Protein AF-A0A1E5RN41-F1 (afdb_monomer_lite)

Secondary structure (DSSP, 8-state):
--HHHHHHHHHHHHHHHHHHHHH--TT--------------------------------------S------PPBPTTT-PBPS------S-GGGG---HHHHHHHHHHHHHHHHHHHHHHHHHHHHHHHTTGGG-

Structure (mmCIF, N/CA/C/O backbone):
data_AF-A0A1E5RN41-F1
#
_entry.id   AF-A0A1E5RN41-F1
#
loop_
_atom_site.group_PDB
_atom_site.id
_atom_site.type_symbol
_atom_site.label_atom_id
_atom_site.label_alt_id
_atom_site.label_comp_id
_atom_site.label_asym_id
_atom_site.label_entity_id
_atom_site.label_seq_id
_atom_site.pdbx_PDB_ins_code
_atom_site.Cartn_x
_atom_site.Cartn_y
_atom_site.Cartn_z
_atom_site.occupancy
_atom_site.B_iso_or_equiv
_atom_site.auth_seq_id
_atom_site.auth_comp_id
_atom_site.auth_asym_id
_atom_site.auth_atom_id
_atom_site.pdbx_PDB_model_num
ATOM 1 N N . MET A 1 1 ? 32.610 -10.770 -39.492 1.00 61.50 1 MET A N 1
ATOM 2 C CA . MET A 1 1 ? 33.105 -11.049 -38.124 1.00 61.50 1 MET A CA 1
ATOM 3 C C . MET A 1 1 ? 32.024 -10.953 -37.031 1.00 61.50 1 MET A C 1
ATOM 5 O O . MET A 1 1 ? 32.358 -11.092 -35.867 1.00 61.50 1 MET A O 1
ATOM 9 N N . ASN A 1 2 ? 30.728 -10.837 -37.368 1.00 81.12 2 ASN A N 1
ATOM 10 C CA . ASN A 1 2 ? 29.664 -10.607 -36.367 1.00 81.12 2 ASN A CA 1
ATOM 11 C C . ASN A 1 2 ? 28.793 -11.845 -36.078 1.00 81.12 2 ASN A C 1
ATOM 13 O O . ASN A 1 2 ? 28.011 -11.845 -35.134 1.00 81.12 2 ASN A O 1
ATOM 17 N N . PHE A 1 3 ? 28.938 -12.915 -36.869 1.00 91.12 3 PHE A N 1
ATOM 18 C CA . PHE A 1 3 ? 28.152 -14.144 -36.709 1.00 91.12 3 PHE A CA 1
ATOM 19 C C . PHE A 1 3 ? 28.503 -14.899 -35.420 1.00 91.12 3 PHE A C 1
ATOM 21 O O . PHE A 1 3 ? 27.621 -15.392 -34.727 1.00 91.12 3 PHE A O 1
ATOM 28 N N . ILE A 1 4 ? 29.788 -14.918 -35.053 1.00 93.88 4 ILE A N 1
ATOM 29 C CA . ILE A 1 4 ? 30.263 -15.535 -33.806 1.00 93.88 4 ILE A CA 1
ATOM 30 C C . ILE A 1 4 ? 29.685 -14.794 -32.592 1.00 93.88 4 ILE A C 1
ATOM 32 O O . ILE A 1 4 ? 29.217 -15.428 -31.654 1.00 93.88 4 ILE A O 1
ATOM 36 N N . ILE A 1 5 ? 29.644 -13.459 -32.638 1.00 94.44 5 ILE A N 1
ATOM 37 C CA . ILE A 1 5 ? 29.071 -12.624 -31.569 1.00 94.44 5 ILE A CA 1
ATOM 38 C C . ILE A 1 5 ? 27.570 -12.904 -31.415 1.00 94.44 5 ILE A C 1
ATOM 40 O O . ILE A 1 5 ? 27.088 -13.070 -30.297 1.00 94.44 5 ILE A O 1
ATOM 44 N N . PHE A 1 6 ? 26.842 -13.021 -32.529 1.00 94.38 6 PHE A N 1
ATOM 45 C CA . PHE A 1 6 ? 25.426 -13.393 -32.517 1.00 94.38 6 PHE A CA 1
ATOM 46 C C . PHE A 1 6 ? 25.201 -14.788 -31.912 1.00 94.38 6 PHE A C 1
ATOM 48 O O . PHE A 1 6 ? 24.329 -14.953 -31.061 1.00 94.38 6 PHE A O 1
ATOM 55 N N . LEU A 1 7 ? 26.023 -15.776 -32.284 1.00 95.38 7 LEU A N 1
ATOM 56 C CA . LEU A 1 7 ? 25.940 -17.135 -31.744 1.00 95.38 7 LEU A CA 1
ATOM 57 C C . LEU A 1 7 ? 26.171 -17.161 -30.223 1.00 95.38 7 LEU A C 1
ATOM 59 O O . LEU A 1 7 ? 25.439 -17.828 -29.496 1.00 95.38 7 LEU A O 1
ATOM 63 N N . ILE A 1 8 ? 27.155 -16.394 -29.742 1.00 95.38 8 ILE A N 1
ATOM 64 C CA . ILE A 1 8 ? 27.453 -16.252 -28.312 1.00 95.38 8 ILE A CA 1
ATOM 65 C C . ILE A 1 8 ? 26.274 -15.600 -27.577 1.00 95.38 8 ILE A C 1
ATOM 67 O O . ILE A 1 8 ? 25.870 -16.080 -26.520 1.00 95.38 8 ILE A O 1
ATOM 71 N N . ALA A 1 9 ? 25.681 -14.543 -28.137 1.00 95.12 9 ALA A N 1
ATOM 72 C CA . ALA A 1 9 ? 24.533 -13.871 -27.529 1.00 95.12 9 ALA A CA 1
ATOM 73 C C . ALA A 1 9 ? 23.315 -14.804 -27.398 1.00 95.12 9 ALA A C 1
ATOM 75 O O . ALA A 1 9 ? 22.690 -14.858 -26.338 1.00 95.12 9 ALA A O 1
ATOM 76 N N . VAL A 1 10 ? 23.011 -15.587 -28.440 1.00 95.81 10 VAL A N 1
ATOM 77 C CA . VAL A 1 10 ? 21.927 -16.584 -28.411 1.00 95.81 10 VAL A CA 1
ATOM 78 C C . VAL A 1 10 ? 22.221 -17.685 -27.393 1.00 95.81 10 VAL A C 1
ATOM 80 O O . VAL A 1 10 ? 21.325 -18.083 -26.649 1.00 95.81 10 VAL A O 1
ATOM 83 N N . PHE A 1 11 ? 23.472 -18.141 -27.307 1.00 96.25 11 PHE A N 1
ATOM 84 C CA . PHE A 1 11 ? 23.879 -19.129 -26.311 1.00 96.25 11 PHE A CA 1
ATOM 85 C C . PHE A 1 11 ? 23.612 -18.639 -24.883 1.00 96.25 11 PHE A C 1
ATOM 87 O O . PHE A 1 11 ? 23.002 -19.362 -24.098 1.00 96.25 11 PHE A O 1
ATOM 94 N N . PHE A 1 12 ? 23.987 -17.397 -24.557 1.00 96.00 12 PHE A N 1
ATOM 95 C CA . PHE A 1 12 ? 23.697 -16.823 -23.242 1.00 96.00 12 PHE A CA 1
ATOM 96 C C . PHE A 1 12 ? 22.197 -16.668 -22.992 1.00 96.00 12 PHE A C 1
ATOM 98 O O . PHE A 1 12 ? 21.737 -17.001 -21.904 1.00 96.00 12 PHE A O 1
ATOM 105 N N . LEU A 1 13 ? 21.419 -16.231 -23.985 1.00 95.62 13 LEU A N 1
ATOM 106 C CA . LEU A 1 13 ? 19.966 -16.109 -23.847 1.00 95.62 13 LEU A CA 1
ATOM 107 C C . LEU A 1 13 ? 19.320 -17.451 -23.456 1.00 95.62 13 LEU A C 1
ATOM 109 O O . LEU A 1 13 ? 18.512 -17.509 -22.529 1.00 95.62 13 LEU A O 1
ATOM 113 N N . VAL A 1 14 ? 19.714 -18.535 -24.131 1.00 95.69 14 VAL A N 1
ATOM 114 C CA . VAL A 1 14 ? 19.218 -19.889 -23.847 1.00 95.69 14 VAL A CA 1
ATOM 115 C C . VAL A 1 14 ? 19.715 -20.382 -22.487 1.00 95.69 14 VAL A C 1
ATOM 117 O O . VAL A 1 14 ? 18.927 -20.916 -21.707 1.00 95.69 14 VAL A O 1
ATOM 120 N N . LEU A 1 15 ? 20.995 -20.163 -22.172 1.00 95.31 15 LEU A N 1
ATOM 121 C CA . LEU A 1 15 ? 21.592 -20.550 -20.894 1.00 95.31 15 LEU A CA 1
ATOM 122 C C . LEU A 1 15 ? 20.861 -19.889 -19.716 1.00 95.31 15 LEU A C 1
ATOM 124 O O . LEU A 1 15 ? 20.473 -20.575 -18.775 1.00 95.31 15 LEU A O 1
ATOM 128 N N . PHE A 1 16 ? 20.631 -18.575 -19.781 1.00 94.06 16 PHE A N 1
ATOM 129 C CA . PHE A 1 16 ? 19.931 -17.835 -18.732 1.00 94.06 16 PHE A CA 1
ATOM 130 C C . PHE A 1 16 ? 18.451 -18.215 -18.650 1.00 94.06 16 PHE A C 1
ATOM 132 O O . PHE A 1 16 ? 17.950 -18.426 -17.548 1.00 94.06 16 PHE A O 1
ATOM 139 N N . GLY A 1 17 ? 17.764 -18.375 -19.786 1.00 92.31 17 GLY A N 1
ATOM 140 C CA . GLY A 1 17 ? 16.369 -18.822 -19.811 1.00 92.31 17 GLY A CA 1
ATOM 141 C C . GLY A 1 17 ? 16.168 -20.180 -19.133 1.00 92.31 17 GLY A C 1
ATOM 142 O O . GLY A 1 17 ? 15.197 -20.366 -18.402 1.00 92.31 17 GLY A O 1
ATOM 143 N N . LEU A 1 18 ? 17.117 -21.103 -19.314 1.00 90.94 18 LEU A N 1
ATOM 144 C CA . LEU A 1 18 ? 17.099 -22.404 -18.651 1.00 90.94 18 LEU A CA 1
ATOM 145 C C . LEU A 1 18 ? 17.558 -22.331 -17.197 1.00 90.94 18 LEU A C 1
ATOM 147 O O . LEU A 1 18 ? 17.002 -23.043 -16.375 1.00 90.94 18 LEU A O 1
ATOM 151 N N . ALA A 1 19 ? 18.535 -21.489 -16.858 1.00 88.81 19 ALA A N 1
ATOM 152 C CA . ALA A 1 19 ? 19.073 -21.377 -15.503 1.00 88.81 19 ALA A CA 1
ATOM 153 C C . ALA A 1 19 ? 18.099 -20.710 -14.515 1.00 88.81 19 ALA A C 1
ATOM 155 O O . ALA A 1 19 ? 18.041 -21.102 -13.349 1.00 88.81 19 ALA A O 1
ATOM 156 N N . LEU A 1 20 ? 17.319 -19.723 -14.971 1.00 84.06 20 LEU A N 1
ATOM 157 C CA . LEU A 1 20 ? 16.362 -18.976 -14.148 1.00 84.06 20 LEU A CA 1
ATOM 158 C C . LEU A 1 20 ? 15.407 -19.868 -13.333 1.00 84.06 20 LEU A C 1
ATOM 160 O O . LEU A 1 20 ? 15.343 -19.665 -12.122 1.00 84.06 20 LEU A O 1
ATOM 164 N N . PRO A 1 21 ? 14.702 -20.866 -13.905 1.00 82.44 21 PRO A N 1
ATOM 165 C CA . PRO A 1 21 ? 13.830 -21.740 -13.120 1.00 82.44 21 PRO A CA 1
ATOM 166 C C . PRO A 1 21 ? 14.578 -22.597 -12.086 1.00 82.44 21 PRO A C 1
ATOM 168 O O . PRO A 1 21 ? 13.991 -22.915 -11.059 1.00 82.44 21 PRO A O 1
ATOM 171 N N . TYR A 1 22 ? 15.857 -22.934 -12.300 1.00 82.75 22 TYR A N 1
ATOM 172 C CA . TYR A 1 22 ? 16.646 -23.694 -11.317 1.00 82.75 22 TYR A CA 1
ATOM 173 C C . TYR A 1 22 ? 17.106 -22.834 -10.135 1.00 82.75 22 TYR A C 1
ATOM 175 O O . TYR A 1 22 ? 17.141 -23.314 -9.005 1.00 82.75 22 TYR A O 1
ATOM 183 N N . PHE A 1 23 ? 17.442 -21.562 -10.376 1.00 80.06 23 PHE A N 1
ATOM 184 C CA . PHE A 1 23 ? 17.775 -20.615 -9.303 1.00 80.06 23 PHE A CA 1
ATOM 185 C C . PHE A 1 23 ? 16.541 -20.037 -8.611 1.00 80.06 23 PHE A C 1
ATOM 187 O O . PHE A 1 23 ? 16.618 -19.600 -7.463 1.00 80.06 23 PHE A O 1
ATOM 194 N N . SER A 1 24 ? 15.396 -20.065 -9.290 1.00 77.50 24 SER A N 1
ATOM 195 C CA . SER A 1 24 ? 14.085 -19.704 -8.767 1.00 77.50 24 SER A CA 1
ATOM 196 C C . SER A 1 24 ? 13.600 -20.778 -7.785 1.00 77.50 24 SER A C 1
ATOM 198 O O . SER A 1 24 ? 12.624 -21.487 -8.015 1.00 77.50 24 SER A O 1
ATOM 200 N N . ASN A 1 25 ? 14.294 -20.911 -6.653 1.00 64.00 25 ASN A N 1
ATOM 201 C CA . ASN A 1 25 ? 13.943 -21.775 -5.526 1.00 64.00 25 ASN A CA 1
ATOM 202 C C . ASN A 1 25 ? 12.721 -21.217 -4.752 1.00 64.00 25 ASN A C 1
ATOM 204 O O . ASN A 1 25 ? 12.694 -21.150 -3.524 1.00 64.00 25 ASN A O 1
ATOM 208 N N . LEU A 1 26 ? 11.700 -20.770 -5.490 1.00 65.88 26 LEU A N 1
ATOM 209 C CA . LEU A 1 26 ? 10.490 -20.074 -5.043 1.00 65.88 26 LEU A CA 1
ATOM 210 C C . LEU A 1 26 ? 9.434 -21.019 -4.432 1.00 65.88 26 LEU A C 1
ATOM 212 O O . LEU A 1 26 ? 8.295 -20.619 -4.212 1.00 65.88 26 LEU A O 1
ATOM 216 N N . GLY A 1 27 ? 9.800 -22.267 -4.127 1.00 59.16 27 GLY A N 1
ATOM 217 C CA . GLY A 1 27 ? 8.861 -23.323 -3.737 1.00 59.16 27 GLY A CA 1
ATOM 218 C C . GLY A 1 27 ? 9.263 -24.146 -2.514 1.00 59.16 27 GLY A C 1
ATOM 219 O O . GLY A 1 27 ? 8.854 -25.300 -2.418 1.00 59.16 27 GLY A O 1
ATOM 220 N N . THR A 1 28 ? 10.056 -23.611 -1.578 1.00 61.78 28 THR A N 1
ATOM 221 C CA . THR A 1 28 ? 10.450 -24.380 -0.381 1.00 61.78 28 THR A CA 1
ATOM 222 C C . THR A 1 28 ? 9.311 -24.401 0.650 1.00 61.78 28 THR A C 1
ATOM 224 O O . THR A 1 28 ? 9.298 -23.637 1.615 1.00 61.78 28 THR A O 1
ATOM 227 N N . TYR A 1 29 ? 8.312 -25.262 0.443 1.00 65.06 29 TYR A N 1
ATOM 228 C CA . TYR A 1 29 ? 7.243 -25.487 1.417 1.00 65.06 29 TYR A CA 1
ATOM 229 C C . TYR A 1 29 ? 7.732 -26.436 2.521 1.00 65.06 29 TYR A C 1
ATOM 231 O O . TYR A 1 29 ? 7.745 -27.656 2.372 1.00 65.06 29 TYR A O 1
ATOM 239 N N . ASN A 1 30 ? 8.162 -25.861 3.647 1.00 59.94 30 ASN A N 1
ATOM 240 C CA . ASN A 1 30 ? 8.539 -26.615 4.842 1.00 59.94 30 ASN A CA 1
ATOM 241 C C . ASN A 1 30 ? 7.287 -27.138 5.565 1.00 59.94 30 ASN A C 1
ATOM 243 O O . ASN A 1 30 ? 6.699 -26.445 6.399 1.00 59.94 30 ASN A O 1
ATOM 247 N N . ILE A 1 31 ? 6.900 -28.384 5.285 1.00 66.19 31 ILE A N 1
ATOM 248 C CA . ILE A 1 31 ? 5.876 -29.090 6.063 1.00 66.19 31 ILE A CA 1
ATOM 249 C C . ILE A 1 31 ? 6.518 -29.572 7.362 1.00 66.19 31 ILE A C 1
ATOM 251 O O . ILE A 1 31 ? 7.135 -30.633 7.417 1.00 66.19 31 ILE A O 1
ATOM 255 N N . LYS A 1 32 ? 6.355 -28.805 8.441 1.00 65.56 32 LYS A N 1
ATOM 256 C CA . LYS A 1 32 ? 6.610 -29.325 9.788 1.00 65.56 32 LYS A CA 1
ATOM 257 C C . LYS A 1 32 ? 5.463 -30.265 10.160 1.00 65.56 32 LYS A C 1
ATOM 259 O O . LYS A 1 32 ? 4.428 -29.825 10.654 1.00 65.56 32 LYS A O 1
ATOM 264 N N . THR A 1 33 ? 5.628 -31.560 9.899 1.00 56.31 33 THR A N 1
ATOM 265 C CA . THR A 1 33 ? 4.708 -32.585 10.402 1.00 56.31 33 THR A CA 1
ATOM 266 C C . THR A 1 33 ? 4.972 -32.792 11.891 1.00 56.31 33 THR A C 1
ATOM 268 O O . THR A 1 33 ? 5.911 -33.488 12.280 1.00 56.31 33 THR A O 1
ATOM 271 N N . THR A 1 34 ? 4.165 -32.173 12.746 1.00 51.19 34 THR A N 1
ATOM 272 C CA . THR A 1 34 ? 4.196 -32.443 14.186 1.00 51.19 34 THR A CA 1
ATOM 273 C C . THR A 1 34 ? 3.545 -33.807 14.434 1.00 51.19 34 THR A C 1
ATOM 275 O O . THR A 1 34 ? 2.321 -33.923 14.452 1.00 51.19 34 THR A O 1
ATOM 278 N N . TYR A 1 35 ? 4.353 -34.859 14.591 1.00 50.06 35 TYR A N 1
ATOM 279 C CA . TYR A 1 35 ? 3.877 -36.176 15.020 1.00 50.06 35 TYR A CA 1
ATOM 280 C C . TYR A 1 35 ? 3.374 -36.090 16.469 1.00 50.06 35 TYR A C 1
ATOM 282 O O . TYR A 1 35 ? 4.159 -35.997 17.410 1.00 50.06 35 TYR A O 1
ATOM 290 N N . SER A 1 36 ? 2.052 -36.110 16.643 1.00 47.28 36 SER A N 1
ATOM 291 C CA . SER A 1 36 ? 1.397 -36.203 17.949 1.00 47.28 36 SER A CA 1
ATOM 292 C C . SER A 1 36 ? 1.107 -37.671 18.269 1.00 47.28 36 SER A C 1
ATOM 294 O O . SER A 1 36 ? 0.159 -38.262 17.747 1.00 47.28 36 SER A O 1
ATOM 296 N N . ASN A 1 37 ? 1.945 -38.281 19.111 1.00 45.22 37 ASN A N 1
ATOM 297 C CA . ASN A 1 37 ? 1.698 -39.609 19.673 1.00 45.22 37 ASN A CA 1
ATOM 298 C C . ASN A 1 37 ? 0.547 -39.535 20.689 1.00 45.22 37 ASN A C 1
ATOM 300 O O . ASN A 1 37 ? 0.751 -39.258 21.870 1.00 45.22 37 ASN A O 1
ATOM 304 N N . ASN A 1 38 ? -0.672 -39.803 20.222 1.00 45.25 38 ASN A N 1
ATOM 305 C CA . ASN A 1 38 ? -1.872 -39.902 21.049 1.00 45.25 38 ASN A CA 1
ATOM 306 C C . ASN A 1 38 ? -1.940 -41.277 21.738 1.00 45.25 38 ASN A C 1
ATOM 308 O O . ASN A 1 38 ? -2.408 -42.260 21.158 1.00 45.25 38 ASN A O 1
ATOM 312 N N . LYS A 1 39 ? -1.499 -41.352 23.001 1.00 45.94 39 LYS A N 1
ATOM 313 C CA . LYS A 1 39 ? -1.772 -42.504 23.872 1.00 45.94 39 LYS A CA 1
ATOM 314 C C . LYS A 1 39 ? -3.117 -42.283 24.573 1.00 45.94 39 LYS A C 1
ATOM 316 O O . LYS A 1 39 ? -3.262 -41.388 25.398 1.00 45.94 39 LYS A O 1
ATOM 321 N N . LYS A 1 40 ? -4.103 -43.092 24.177 1.00 53.81 40 LYS A N 1
ATOM 322 C CA . LYS A 1 40 ? -5.470 -43.166 24.717 1.00 53.81 40 LYS A CA 1
ATOM 323 C C . LYS A 1 40 ? -5.470 -43.346 26.241 1.00 53.81 40 LYS A C 1
ATOM 325 O O . LYS A 1 40 ? -4.748 -44.205 26.735 1.00 53.81 40 LYS A O 1
ATOM 330 N N . ASN A 1 41 ? -6.387 -42.673 26.936 1.00 40.34 41 ASN A N 1
ATOM 331 C CA . ASN A 1 41 ? -7.254 -43.354 27.895 1.00 40.34 41 ASN A CA 1
ATOM 332 C C . ASN A 1 41 ? -8.594 -42.627 28.025 1.00 40.34 41 ASN A C 1
ATOM 334 O O . ASN A 1 41 ? -8.659 -41.402 28.105 1.00 40.34 41 ASN A O 1
ATOM 338 N N . LYS A 1 42 ? -9.648 -43.437 27.941 1.00 53.34 42 LYS A N 1
ATOM 339 C CA . LYS A 1 42 ? -11.042 -43.076 28.149 1.00 53.34 42 LYS A CA 1
ATOM 340 C C . LYS A 1 42 ? -11.246 -42.796 29.640 1.00 53.34 42 LYS A C 1
ATOM 342 O O . LYS A 1 42 ? -10.611 -43.443 30.462 1.00 53.34 42 LYS A O 1
ATOM 347 N N . ASP A 1 43 ? -12.096 -41.842 29.976 1.00 43.12 43 ASP A N 1
ATOM 348 C CA . ASP A 1 43 ? -13.423 -42.140 30.518 1.00 43.12 43 ASP A CA 1
ATOM 349 C C . ASP A 1 43 ? -14.076 -40.840 30.990 1.00 43.12 43 ASP A C 1
ATOM 351 O O . ASP A 1 43 ? -13.485 -39.993 31.660 1.00 43.12 43 ASP A O 1
ATOM 355 N N . PHE A 1 44 ? -15.308 -40.673 30.528 1.00 52.12 44 PHE A N 1
ATOM 356 C CA . PHE A 1 44 ? -16.273 -39.729 31.053 1.00 52.12 44 PHE A CA 1
ATOM 357 C C . PHE A 1 44 ? -16.669 -40.216 32.445 1.00 52.12 44 PHE A C 1
ATOM 359 O O . PHE A 1 44 ? -17.219 -41.305 32.544 1.00 52.12 44 PHE A O 1
ATOM 366 N N . ASP A 1 45 ? -16.488 -39.396 33.478 1.00 42.59 45 ASP A N 1
ATOM 367 C CA . ASP A 1 45 ? -17.527 -39.291 34.495 1.00 42.59 45 ASP A CA 1
ATOM 368 C C . ASP A 1 45 ? -17.456 -37.979 35.285 1.00 42.59 45 ASP A C 1
ATOM 370 O O . ASP A 1 45 ? -16.479 -37.627 35.936 1.00 42.59 45 ASP A O 1
ATOM 374 N N . ASN A 1 46 ? -18.536 -37.229 35.104 1.00 47.09 46 ASN A N 1
ATOM 375 C CA . ASN A 1 46 ? -19.349 -36.558 36.104 1.00 47.09 46 ASN A CA 1
ATOM 376 C C . ASN A 1 46 ? -18.707 -35.895 37.344 1.00 47.09 46 ASN A C 1
ATOM 378 O O . ASN A 1 46 ? -18.143 -36.528 38.227 1.00 47.09 46 ASN A O 1
ATOM 382 N N . LYS A 1 47 ? -19.107 -34.626 37.489 1.00 45.41 47 LYS A N 1
ATOM 383 C CA . LYS A 1 47 ? -19.386 -33.900 38.737 1.00 45.41 47 LYS A CA 1
ATOM 384 C C . LYS A 1 47 ? -18.218 -33.479 39.640 1.00 45.41 47 LYS A C 1
ATOM 386 O O . LYS A 1 47 ? -17.571 -34.262 40.312 1.00 45.41 47 LYS A O 1
ATOM 391 N N . GLN A 1 48 ? -18.202 -32.153 39.816 1.00 49.00 48 GLN A N 1
ATOM 392 C CA . GLN A 1 48 ? -18.014 -31.462 41.093 1.00 49.00 48 GLN A CA 1
ATOM 393 C C . GLN A 1 48 ? -16.668 -31.675 41.797 1.00 49.00 48 GLN A C 1
ATOM 395 O O . GLN A 1 48 ? -16.517 -32.566 42.620 1.00 49.00 48 GLN A O 1
ATOM 400 N N . ARG A 1 49 ? -15.781 -30.686 41.681 1.00 41.28 49 ARG A N 1
ATOM 401 C CA . ARG A 1 49 ? -15.590 -29.658 42.720 1.00 41.28 49 ARG A CA 1
ATOM 402 C C . ARG A 1 49 ? -14.407 -28.768 42.372 1.00 41.28 49 ARG A C 1
ATOM 404 O O . ARG A 1 49 ? -13.415 -29.218 41.823 1.00 41.28 49 ARG A O 1
ATOM 411 N N . GLU A 1 50 ? -14.632 -27.500 42.688 1.00 43.81 50 GLU A N 1
ATOM 412 C CA . GLU A 1 50 ? -13.698 -26.514 43.219 1.00 43.81 50 GLU A CA 1
ATOM 413 C C . GLU A 1 50 ? -12.305 -26.355 42.612 1.00 43.81 50 GLU A C 1
ATOM 415 O O . GLU A 1 50 ? -11.502 -27.268 42.493 1.00 43.81 50 GLU A O 1
ATOM 420 N N . SER A 1 51 ? -12.021 -25.073 42.369 1.00 49.94 51 SER A N 1
ATOM 421 C CA . SER A 1 51 ? -10.713 -24.446 42.494 1.00 49.94 51 SER A CA 1
ATOM 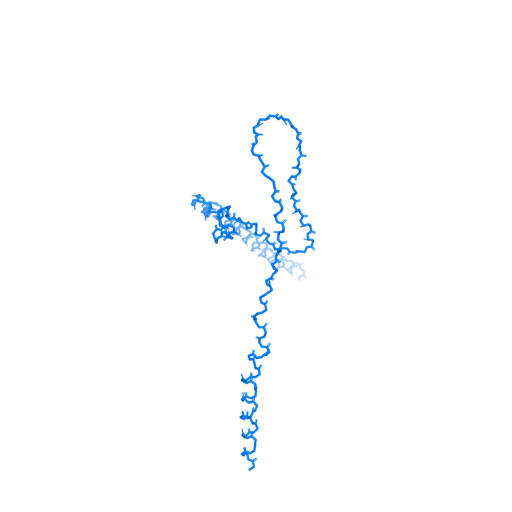422 C C . SER A 1 51 ? -9.556 -25.175 41.817 1.00 49.94 51 SER A C 1
ATOM 424 O O . SER A 1 51 ? -8.973 -26.106 42.345 1.00 49.94 51 SER A O 1
ATOM 426 N N . HIS A 1 52 ? -9.086 -24.615 40.711 1.00 38.59 52 HIS A N 1
ATOM 427 C CA . HIS A 1 52 ? -7.842 -23.856 40.773 1.00 38.59 52 HIS A CA 1
ATOM 428 C C . HIS A 1 52 ? -7.628 -23.123 39.454 1.00 38.59 52 HIS A C 1
ATOM 430 O O . HIS A 1 52 ? -7.661 -23.701 38.369 1.00 38.59 52 HIS A O 1
ATOM 436 N N . LYS A 1 53 ? -7.362 -21.820 39.587 1.00 51.28 53 LYS A N 1
ATOM 437 C CA . LYS A 1 53 ? -6.646 -20.987 38.622 1.00 51.28 53 LYS A CA 1
ATOM 438 C C . LYS A 1 53 ? -5.596 -21.823 37.873 1.00 51.28 53 LYS A C 1
ATOM 440 O O . LYS A 1 53 ? -4.529 -22.095 38.419 1.00 51.28 53 LYS A O 1
ATOM 445 N N . ARG A 1 54 ? -5.848 -22.178 36.613 1.00 44.97 54 ARG A N 1
ATOM 446 C CA . ARG A 1 54 ? -4.782 -22.558 35.681 1.00 44.97 54 ARG A CA 1
ATOM 447 C C . ARG A 1 54 ? -4.750 -21.530 34.567 1.00 44.97 54 ARG A C 1
ATOM 449 O O . ARG A 1 54 ? -5.690 -21.352 33.801 1.00 44.97 54 ARG A O 1
ATOM 456 N N . LYS A 1 55 ? -3.674 -20.756 34.655 1.00 48.19 55 LYS A N 1
ATOM 457 C CA . LYS A 1 55 ? -3.330 -19.554 33.915 1.00 48.19 55 LYS A CA 1
ATOM 458 C C . LYS A 1 55 ? -3.646 -19.728 32.428 1.00 48.19 55 LYS A C 1
ATOM 460 O O . LYS A 1 55 ? -3.056 -20.580 31.771 1.00 48.19 55 LYS A O 1
ATOM 465 N N . LYS A 1 56 ? -4.524 -18.866 31.901 1.00 47.88 56 LYS A N 1
ATOM 466 C CA . LYS A 1 56 ? -4.466 -18.475 30.490 1.00 47.88 56 LYS A CA 1
ATOM 467 C C . LYS A 1 56 ? -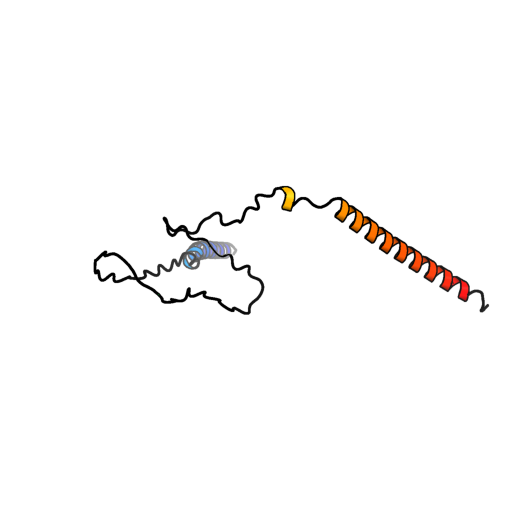3.045 -17.958 30.271 1.00 47.88 56 LYS A C 1
ATOM 469 O O . LYS A 1 56 ? -2.679 -16.936 30.848 1.00 47.88 56 LYS A O 1
ATOM 474 N N . LEU A 1 57 ? -2.220 -18.703 29.543 1.00 50.19 57 LEU A N 1
ATOM 475 C CA . LEU A 1 57 ? -0.926 -18.198 29.104 1.00 50.19 57 LEU A CA 1
ATOM 476 C C . LEU A 1 57 ? -1.208 -17.166 28.014 1.00 50.19 57 LEU A C 1
ATOM 478 O O . LEU A 1 57 ? -1.317 -17.490 26.836 1.00 50.19 57 LEU A O 1
ATOM 482 N N . ASN A 1 58 ? -1.396 -15.922 28.450 1.00 47.03 58 ASN A N 1
ATOM 483 C CA . ASN A 1 58 ? -1.293 -14.759 27.589 1.00 47.03 58 ASN A CA 1
ATOM 484 C C . ASN A 1 58 ? 0.186 -14.649 27.212 1.00 47.03 58 ASN A C 1
ATOM 486 O O . ASN A 1 58 ? 1.009 -14.288 28.050 1.00 47.03 58 ASN A O 1
ATOM 490 N N . PHE A 1 59 ? 0.537 -15.027 25.986 1.00 48.50 59 PHE A N 1
ATOM 491 C CA . PHE A 1 59 ? 1.87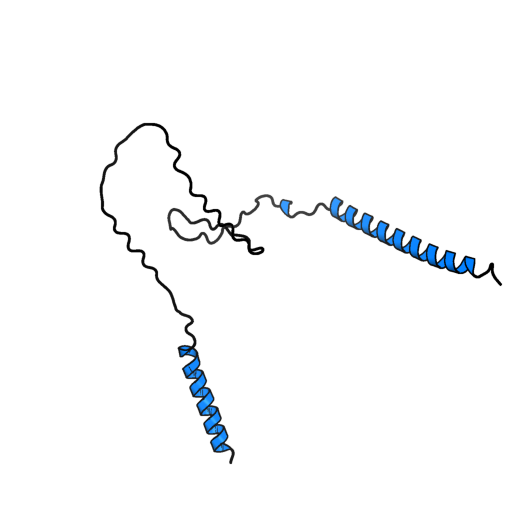0 -14.763 25.460 1.00 48.50 59 PHE A CA 1
ATOM 492 C C . PHE A 1 59 ? 1.910 -13.289 25.043 1.00 48.50 59 PHE A C 1
ATOM 494 O O . PHE A 1 59 ? 1.482 -12.938 23.947 1.00 48.50 59 PHE A O 1
ATOM 501 N N . SER A 1 60 ? 2.340 -12.411 25.948 1.00 43.72 60 SER A N 1
ATOM 502 C CA . SER A 1 60 ? 2.753 -11.051 25.600 1.00 43.72 60 SER A CA 1
ATOM 503 C C . SER A 1 60 ? 4.189 -11.130 25.093 1.00 43.72 60 SER A C 1
ATOM 505 O O . SER A 1 60 ? 5.128 -11.235 25.882 1.00 43.72 60 SER A O 1
ATOM 507 N N . LEU A 1 61 ? 4.352 -11.152 23.771 1.00 46.50 61 LEU A N 1
ATOM 508 C CA . LEU A 1 61 ? 5.655 -10.963 23.149 1.00 46.50 61 LEU A CA 1
ATOM 509 C C . LEU A 1 61 ? 5.960 -9.457 23.210 1.00 46.50 61 LEU A C 1
ATOM 511 O O . LEU A 1 61 ? 5.447 -8.696 22.393 1.00 46.50 61 LEU A O 1
ATOM 515 N N . ASN A 1 62 ? 6.741 -9.027 24.204 1.00 45.09 62 ASN A N 1
ATOM 516 C CA . ASN A 1 62 ? 7.391 -7.717 24.173 1.00 45.09 62 ASN A CA 1
ATOM 517 C C . ASN A 1 62 ? 8.489 -7.800 23.111 1.00 45.09 62 ASN A C 1
ATOM 519 O O . ASN A 1 62 ? 9.588 -8.281 23.379 1.00 45.09 62 ASN A O 1
ATOM 523 N N . VAL A 1 63 ? 8.141 -7.436 21.880 1.00 44.62 63 VAL A N 1
ATOM 524 C CA . VAL A 1 63 ? 9.109 -7.148 20.826 1.00 44.62 63 VAL A CA 1
ATOM 525 C C . VAL A 1 63 ? 9.160 -5.637 20.725 1.00 44.62 63 VAL A C 1
ATOM 527 O O . VAL A 1 63 ? 8.253 -5.015 20.178 1.00 44.62 63 VAL A O 1
ATOM 530 N N . ASP A 1 64 ? 10.209 -5.073 21.314 1.00 48.62 64 ASP A N 1
ATOM 531 C CA . ASP A 1 64 ? 10.617 -3.684 21.143 1.00 48.62 64 ASP A CA 1
ATOM 532 C C . ASP A 1 64 ? 11.111 -3.504 19.705 1.00 48.62 64 ASP A C 1
ATOM 534 O O . ASP A 1 64 ? 12.306 -3.575 19.431 1.00 48.62 64 ASP A O 1
ATOM 538 N N . SER A 1 65 ? 10.196 -3.387 18.743 1.00 47.16 65 SER A N 1
ATOM 539 C CA . SER A 1 65 ? 10.508 -3.013 17.359 1.00 47.16 65 SER A CA 1
ATOM 540 C C . SER A 1 65 ? 9.241 -2.495 16.678 1.00 47.16 65 SER A C 1
ATOM 542 O O . SER A 1 65 ? 8.348 -3.272 16.356 1.00 47.16 65 SER A O 1
ATOM 544 N N . GLU A 1 66 ? 9.179 -1.172 16.545 1.00 45.72 66 GLU A N 1
ATOM 545 C CA . GLU A 1 66 ? 8.465 -0.374 15.539 1.00 45.72 66 GLU A CA 1
ATOM 546 C C . GLU A 1 66 ? 7.175 -0.954 14.918 1.00 45.72 66 GLU A C 1
ATOM 548 O O . GLU A 1 66 ? 7.177 -1.885 14.114 1.00 45.72 66 GLU A O 1
ATOM 553 N N . GLU A 1 67 ? 6.057 -0.317 15.286 1.00 48.16 67 GLU A N 1
ATOM 554 C CA . GLU A 1 67 ? 4.850 -0.098 14.474 1.00 48.16 67 GLU A CA 1
ATOM 555 C C . GLU A 1 67 ? 4.478 -1.183 13.452 1.00 48.16 67 GLU A C 1
ATOM 557 O O . GLU A 1 67 ? 4.327 -0.942 12.257 1.00 48.16 67 GLU A O 1
ATOM 562 N N . THR A 1 68 ? 4.209 -2.398 13.920 1.00 47.91 68 THR A N 1
ATOM 563 C CA . THR A 1 68 ? 3.419 -3.347 13.132 1.00 47.91 68 THR A CA 1
ATOM 564 C C . THR A 1 68 ? 2.228 -3.810 13.949 1.00 47.91 68 THR A C 1
ATOM 566 O O . THR A 1 68 ? 2.338 -4.601 14.883 1.00 47.91 68 THR A O 1
ATOM 569 N N . LEU A 1 69 ? 1.060 -3.267 13.593 1.00 51.66 69 LEU A N 1
ATOM 570 C CA . LEU A 1 69 ? -0.260 -3.664 14.076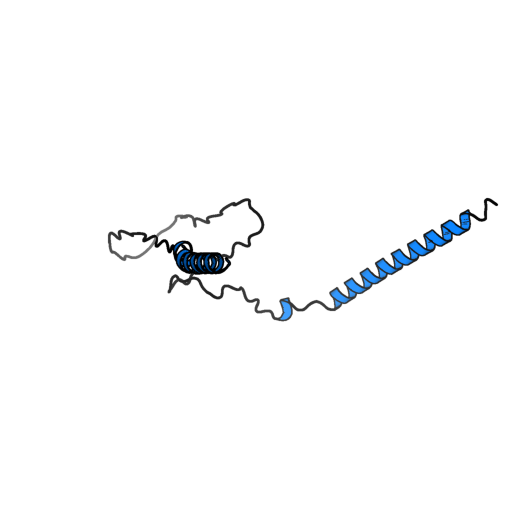 1.00 51.66 69 LEU A CA 1
ATOM 571 C C . LEU A 1 69 ? -0.355 -5.197 14.124 1.00 51.66 69 LEU A C 1
ATOM 573 O O . LEU A 1 69 ? -0.546 -5.855 13.096 1.00 51.66 69 LEU A O 1
ATOM 577 N N . GLN A 1 70 ? -0.211 -5.773 15.319 1.00 51.56 70 GLN A N 1
ATOM 578 C CA . GLN A 1 70 ? -0.328 -7.208 15.548 1.00 51.56 70 GLN A CA 1
ATOM 579 C C . GLN A 1 70 ? -1.779 -7.627 15.275 1.00 51.56 70 GLN A C 1
ATOM 581 O O . GLN A 1 70 ? -2.626 -7.638 16.168 1.00 51.56 70 GLN A O 1
ATOM 586 N N . LYS A 1 71 ? -2.099 -7.948 14.015 1.00 59.25 71 LYS A N 1
ATOM 587 C CA . LYS A 1 71 ? -3.420 -8.454 13.625 1.00 59.25 71 LYS A CA 1
ATOM 588 C C . LYS A 1 71 ? -3.652 -9.801 14.305 1.00 59.25 71 LYS A C 1
ATOM 590 O O . LYS A 1 71 ? -3.191 -10.844 13.843 1.00 59.25 71 LYS A O 1
ATOM 595 N N . LYS A 1 72 ? -4.386 -9.770 15.416 1.00 67.44 72 LYS A N 1
ATOM 596 C CA . LYS A 1 72 ? -4.887 -10.942 16.131 1.00 67.44 72 LYS A CA 1
ATOM 597 C C . LYS A 1 72 ? -5.828 -11.717 15.207 1.00 67.44 72 LYS A C 1
ATOM 599 O O . LYS A 1 72 ? -6.979 -11.342 15.009 1.00 67.44 72 LYS A O 1
ATOM 604 N N . TYR A 1 73 ? -5.337 -12.797 14.609 1.00 67.00 73 TYR A N 1
ATOM 605 C CA . TYR A 1 73 ? -6.156 -13.634 13.738 1.00 67.00 73 TYR A CA 1
ATOM 606 C C . TYR A 1 73 ? -7.093 -14.517 14.561 1.00 67.00 73 TYR A C 1
ATOM 608 O O . TYR A 1 73 ? -6.659 -15.245 15.453 1.00 67.00 73 TYR A O 1
ATOM 616 N N . ILE A 1 74 ? -8.383 -14.476 14.233 1.00 69.62 74 ILE A N 1
ATOM 617 C CA . ILE A 1 74 ? -9.384 -15.371 14.813 1.00 69.62 74 ILE A CA 1
ATOM 618 C C . ILE A 1 74 ? -9.414 -16.657 13.977 1.00 69.62 74 ILE A C 1
ATOM 620 O O . ILE A 1 74 ? -9.662 -16.626 12.768 1.00 69.62 74 ILE A O 1
ATOM 624 N N . VAL A 1 75 ? -9.142 -17.789 14.623 1.00 76.06 75 VAL A N 1
ATOM 625 C CA . VAL A 1 75 ? -9.213 -19.128 14.020 1.00 76.06 75 VAL A CA 1
ATOM 626 C C . VAL A 1 75 ? -10.617 -19.694 14.231 1.00 76.06 75 VAL A C 1
ATOM 628 O O . VAL A 1 75 ? -11.187 -19.550 15.313 1.00 76.06 75 VAL A O 1
ATOM 631 N N . ASP A 1 76 ? -11.200 -20.311 13.203 1.00 75.50 76 ASP A N 1
ATOM 632 C CA . ASP A 1 76 ? -12.494 -20.985 13.330 1.00 75.50 76 ASP A CA 1
ATOM 633 C C . ASP A 1 76 ? -12.348 -22.303 14.110 1.00 75.50 76 ASP A C 1
ATOM 635 O O . ASP A 1 76 ? -11.576 -23.178 13.728 1.00 75.50 76 ASP A O 1
ATOM 639 N N . GLY A 1 77 ? -13.109 -22.462 15.196 1.00 78.12 77 GLY A N 1
ATOM 640 C CA . GLY A 1 77 ? -13.048 -23.646 16.058 1.00 78.12 77 GLY A CA 1
ATOM 641 C C . GLY A 1 77 ? -13.524 -24.940 15.391 1.00 78.12 77 GLY A C 1
ATOM 642 O O . GLY A 1 77 ? -13.196 -26.016 15.882 1.00 78.12 77 GLY A O 1
ATOM 643 N N . LYS A 1 78 ? -14.274 -24.858 14.281 1.00 79.31 78 LYS A N 1
ATOM 644 C CA . LYS A 1 78 ? -14.747 -26.041 13.539 1.00 79.31 78 LYS A CA 1
ATOM 645 C C . LYS A 1 78 ? -13.762 -26.506 12.471 1.00 79.31 78 LYS A C 1
ATOM 647 O O . LYS A 1 78 ? -13.599 -27.706 12.278 1.00 79.31 78 LYS A O 1
ATOM 652 N N . THR A 1 79 ? -13.133 -25.566 11.768 1.00 81.81 79 THR A N 1
ATOM 653 C CA . THR A 1 79 ? -12.270 -25.867 10.613 1.00 81.81 79 THR A CA 1
ATOM 654 C C . THR A 1 79 ? -10.780 -25.699 10.900 1.00 81.81 79 THR A C 1
ATOM 656 O O . THR A 1 79 ? -9.958 -26.169 10.122 1.00 81.81 79 THR A O 1
ATOM 659 N N . GLY A 1 80 ? -10.403 -25.019 11.987 1.00 78.88 80 GLY A N 1
ATOM 660 C CA . GLY A 1 80 ? -9.010 -24.685 12.302 1.00 78.88 80 GLY A CA 1
ATOM 661 C C . GLY A 1 80 ? -8.368 -23.707 11.310 1.00 78.88 80 GLY A C 1
ATOM 662 O O . GLY A 1 80 ? -7.190 -23.377 11.438 1.00 78.88 80 GLY A O 1
ATOM 663 N N . LEU A 1 81 ? -9.126 -23.232 10.319 1.00 82.25 81 LEU A N 1
ATOM 664 C CA . LEU A 1 81 ? -8.647 -22.318 9.296 1.00 82.25 81 LEU A CA 1
ATOM 665 C C . LEU A 1 81 ? -8.751 -20.870 9.783 1.00 82.25 81 LEU A C 1
ATOM 667 O O . LEU A 1 81 ? -9.655 -20.486 10.534 1.00 82.25 81 LEU A O 1
ATOM 671 N N . LYS A 1 82 ? -7.810 -20.044 9.319 1.00 82.94 82 LYS A N 1
ATOM 672 C CA . LYS A 1 82 ? -7.821 -18.594 9.530 1.00 82.94 82 LYS A CA 1
ATOM 673 C C . LYS A 1 82 ? -9.079 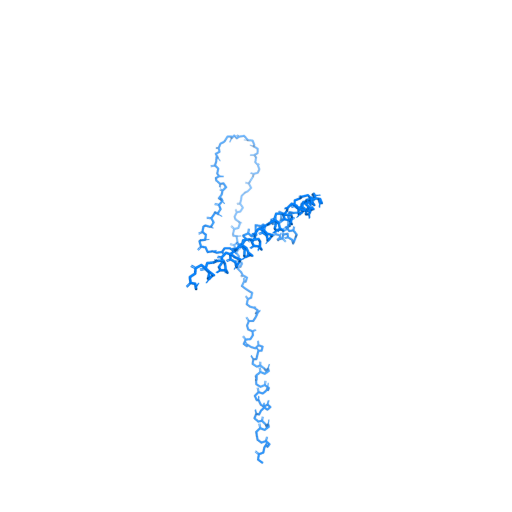-18.003 8.893 1.00 82.94 82 LYS A C 1
ATOM 675 O O . LYS A 1 82 ? -9.296 -18.170 7.690 1.00 82.94 82 LYS A O 1
ATOM 680 N N . LYS A 1 83 ? -9.887 -17.275 9.671 1.00 77.31 83 LYS A N 1
ATOM 681 C CA . LYS A 1 83 ? -11.015 -16.521 9.110 1.00 77.31 83 LYS A CA 1
ATOM 682 C C . LYS A 1 83 ? -10.484 -15.472 8.128 1.00 77.31 83 LYS A C 1
ATOM 684 O O . LYS A 1 83 ? -9.583 -14.706 8.463 1.00 77.31 83 LYS A O 1
ATOM 689 N N . ARG A 1 84 ? -11.024 -15.461 6.901 1.00 71.56 84 ARG A N 1
ATOM 690 C CA . ARG A 1 84 ? -10.617 -14.513 5.841 1.00 71.56 84 ARG A CA 1
ATOM 691 C C . ARG A 1 84 ? -11.119 -13.093 6.099 1.00 71.56 84 ARG A C 1
ATOM 693 O O . ARG A 1 84 ? -10.483 -12.145 5.660 1.00 71.56 84 ARG A O 1
ATOM 700 N N . VAL A 1 85 ? -12.217 -12.958 6.836 1.00 66.19 85 VAL A N 1
ATOM 701 C CA . VAL A 1 85 ? -12.814 -11.675 7.209 1.00 66.19 85 VAL A CA 1
ATOM 702 C C . VAL A 1 85 ? -12.735 -11.559 8.728 1.00 66.19 85 VAL A C 1
ATOM 704 O O . VAL A 1 85 ? -13.541 -12.136 9.455 1.00 66.19 85 VAL A O 1
ATOM 707 N N . VAL A 1 86 ? -11.685 -10.888 9.195 1.00 63.09 86 VAL A N 1
ATOM 708 C CA . VAL A 1 86 ? -11.518 -10.450 10.588 1.00 63.09 86 VAL A CA 1
ATOM 709 C C . VAL A 1 86 ? -11.397 -8.933 10.528 1.00 63.09 86 VAL A C 1
ATOM 711 O O . VAL A 1 86 ? -10.310 -8.378 10.657 1.00 63.09 86 VAL A O 1
ATOM 714 N N . GLY A 1 87 ? -12.498 -8.288 10.163 1.00 67.62 87 GLY A N 1
ATOM 715 C CA . GLY A 1 87 ? -12.676 -6.855 10.328 1.00 67.62 87 GLY A CA 1
ATOM 716 C C . GLY A 1 87 ? -13.781 -6.674 11.350 1.00 67.62 87 GLY A C 1
ATOM 717 O O . GLY A 1 87 ? -14.849 -7.269 11.189 1.00 67.62 87 GLY A O 1
ATOM 718 N N . ASP A 1 88 ? -13.511 -5.908 12.400 1.00 70.25 88 ASP A N 1
ATOM 719 C CA . ASP A 1 88 ? -14.572 -5.385 13.248 1.00 70.25 88 ASP A CA 1
ATOM 720 C C . ASP A 1 88 ? -15.283 -4.328 12.402 1.00 70.25 88 ASP A C 1
ATOM 722 O O . ASP A 1 88 ? -14.819 -3.200 12.260 1.00 70.25 88 ASP A O 1
ATOM 726 N N . PHE A 1 89 ? -16.345 -4.742 11.710 1.00 70.38 89 PHE A N 1
ATOM 727 C CA . PHE A 1 89 ? -17.207 -3.803 11.010 1.00 70.38 89 PHE A CA 1
ATOM 728 C C . PHE A 1 89 ? -17.948 -3.021 12.079 1.00 70.38 89 PHE A C 1
ATOM 730 O O . PHE A 1 89 ? -18.761 -3.603 12.806 1.00 70.38 89 PHE A O 1
ATOM 737 N N . ASN A 1 90 ? -17.654 -1.725 12.195 1.00 75.19 90 ASN A N 1
ATOM 738 C CA . ASN A 1 90 ? -18.544 -0.879 12.959 1.00 75.19 90 ASN A CA 1
ATOM 739 C C . ASN A 1 90 ? -19.897 -0.864 12.239 1.00 75.19 90 ASN A C 1
ATOM 741 O O . ASN A 1 90 ? -19.972 -0.683 11.025 1.00 75.19 90 ASN A O 1
ATOM 745 N N . GLN A 1 91 ? -20.943 -1.173 12.996 1.00 81.44 91 GLN A N 1
ATOM 746 C CA . GLN A 1 91 ? -22.319 -1.190 12.515 1.00 81.44 91 GLN A CA 1
ATOM 747 C C . GLN A 1 91 ? -22.909 0.213 12.448 1.00 81.44 91 GLN A C 1
ATOM 749 O O . GLN A 1 91 ? -23.957 0.384 11.834 1.00 81.44 91 GLN A O 1
ATOM 754 N N . ASP A 1 92 ? -22.255 1.183 13.084 1.00 84.38 92 ASP A N 1
ATOM 755 C CA . ASP A 1 92 ? -22.671 2.570 13.049 1.00 84.38 92 ASP A CA 1
ATOM 756 C C . ASP A 1 92 ? -22.219 3.224 11.731 1.00 84.38 92 ASP A C 1
ATOM 758 O O . ASP A 1 92 ? -21.012 3.408 11.529 1.00 84.38 92 ASP A O 1
ATOM 762 N N . PRO A 1 93 ? -23.150 3.552 10.814 1.00 81.88 93 PRO A N 1
ATOM 763 C CA . PRO A 1 93 ? -22.814 4.234 9.569 1.00 81.88 93 PRO A CA 1
ATOM 764 C C . PRO A 1 93 ? -22.253 5.638 9.813 1.00 81.88 93 PRO A C 1
ATOM 766 O O . PRO A 1 93 ? -21.490 6.121 8.983 1.00 81.88 93 PRO A O 1
ATOM 769 N N . ASN A 1 94 ? -22.558 6.244 10.963 1.00 84.81 94 ASN A N 1
ATOM 770 C CA . ASN A 1 94 ? -22.201 7.624 11.257 1.00 84.81 94 ASN A CA 1
ATOM 771 C C . ASN A 1 94 ? -20.797 7.759 11.866 1.00 84.81 94 ASN A C 1
ATOM 773 O O . ASN A 1 94 ? -20.332 8.868 12.092 1.00 84.81 94 ASN A O 1
ATOM 777 N N . GLN A 1 95 ? -20.077 6.657 12.128 1.00 81.94 95 GLN A N 1
ATOM 778 C CA . GLN A 1 95 ? -18.712 6.735 12.675 1.00 81.94 95 GLN A CA 1
ATOM 779 C C . GLN A 1 95 ? -17.733 7.458 11.729 1.00 81.94 95 GLN A C 1
ATOM 781 O O . GLN A 1 95 ? -16.670 7.908 12.153 1.00 81.94 95 GLN A O 1
ATOM 786 N N . PHE A 1 96 ? -18.060 7.512 10.440 1.00 80.38 96 PHE A N 1
ATOM 787 C CA . PHE A 1 96 ? -17.257 8.180 9.418 1.00 80.38 96 PHE A CA 1
ATOM 788 C C . PHE A 1 96 ? -17.901 9.478 8.924 1.00 80.38 96 PHE A C 1
ATOM 790 O O . PHE A 1 96 ? -17.376 10.085 7.991 1.00 80.38 96 PHE A O 1
ATOM 797 N N . ASP A 1 97 ? -19.016 9.893 9.530 1.00 89.56 97 ASP A N 1
ATOM 798 C CA . ASP A 1 97 ? -19.604 11.193 9.255 1.00 89.56 97 ASP A CA 1
ATOM 799 C C . ASP A 1 97 ? -18.773 12.246 9.988 1.00 89.56 97 ASP A C 1
ATOM 801 O O . ASP A 1 97 ? -18.557 12.166 11.197 1.00 89.56 97 ASP A O 1
ATOM 805 N N . TYR A 1 98 ? -18.256 13.213 9.237 1.00 86.00 98 TYR A N 1
ATOM 806 C CA . TYR A 1 98 ? -17.573 14.360 9.817 1.00 86.00 98 TYR A CA 1
ATOM 807 C C . TYR A 1 98 ? -18.610 15.360 10.328 1.00 86.00 98 TYR A C 1
ATOM 809 O O . TYR A 1 98 ? -19.568 15.681 9.616 1.00 86.00 98 TYR A O 1
ATOM 817 N N . ASP A 1 99 ? -18.395 15.892 11.531 1.00 90.50 99 ASP A N 1
ATOM 818 C CA . ASP A 1 99 ? -19.222 16.963 12.074 1.00 90.50 99 ASP A CA 1
ATOM 819 C C . ASP A 1 99 ? -18.978 18.242 11.261 1.00 90.50 99 ASP A C 1
ATOM 821 O O . ASP A 1 99 ? -17.924 18.872 11.337 1.00 90.50 99 ASP A O 1
ATOM 825 N N . VAL A 1 100 ? -19.966 18.642 10.460 1.00 90.50 100 VAL A N 1
ATOM 826 C CA . VAL A 1 100 ? -19.873 19.836 9.600 1.00 90.50 100 VAL A CA 1
ATOM 827 C C . VAL A 1 100 ? -19.569 21.092 10.424 1.00 90.50 100 VAL A C 1
ATOM 829 O O . VAL A 1 100 ? -18.788 21.937 9.998 1.00 90.50 100 VAL A O 1
ATOM 832 N N . ASP A 1 101 ? -20.114 21.178 11.638 1.00 93.62 101 ASP A N 1
ATOM 833 C CA . ASP A 1 101 ? -19.861 22.280 12.571 1.00 93.62 101 ASP A CA 1
ATOM 834 C C . ASP A 1 101 ? -18.426 22.287 13.128 1.00 93.62 101 ASP A C 1
ATOM 836 O O . ASP A 1 101 ? -17.942 23.326 13.585 1.00 93.62 101 ASP A O 1
ATOM 840 N N . GLU A 1 102 ? -17.752 21.134 13.158 1.00 91.56 102 GLU A N 1
ATOM 841 C CA . GLU A 1 102 ? -16.332 21.045 13.512 1.00 91.56 102 GLU A CA 1
ATOM 842 C C . GLU A 1 102 ? -15.471 21.554 12.355 1.00 91.56 102 GLU A C 1
ATOM 844 O O . GLU A 1 102 ? -14.610 22.403 12.575 1.00 91.56 102 GLU A O 1
ATOM 849 N N . LEU A 1 103 ? -15.781 21.129 11.127 1.00 93.12 103 LEU A N 1
ATOM 850 C CA . LEU A 1 103 ? -15.074 21.565 9.919 1.00 93.12 103 LEU A CA 1
ATOM 851 C C . LEU A 1 103 ? -15.184 23.078 9.694 1.00 93.12 103 LEU A C 1
ATOM 853 O O . LEU A 1 103 ? -14.180 23.743 9.464 1.00 93.12 103 LEU A O 1
ATOM 857 N N . ILE A 1 104 ? -16.389 23.642 9.827 1.00 94.75 104 ILE A N 1
ATOM 858 C CA . ILE A 1 104 ? -16.608 25.090 9.678 1.00 94.75 104 ILE A CA 1
ATOM 859 C C . ILE A 1 104 ? -15.782 25.872 10.703 1.00 94.75 104 ILE A C 1
ATOM 861 O O . ILE A 1 104 ? -15.200 26.906 10.384 1.00 94.75 104 ILE A O 1
ATOM 865 N N . ARG A 1 105 ? -15.711 25.379 11.942 1.00 96.19 105 ARG A N 1
ATOM 866 C CA . ARG A 1 105 ? -14.960 26.047 13.008 1.00 96.19 105 ARG A CA 1
ATOM 867 C C . ARG A 1 105 ? -13.457 26.016 12.751 1.00 96.19 105 ARG A C 1
ATOM 869 O O . ARG A 1 105 ? -12.787 27.011 13.012 1.00 96.19 105 ARG A O 1
ATOM 876 N N . GLU A 1 106 ? -12.936 24.893 12.263 1.00 94.62 106 GLU A N 1
ATOM 877 C CA . GLU A 1 106 ? -11.528 24.777 11.876 1.00 94.62 106 GLU A CA 1
ATOM 878 C C . GLU A 1 106 ? -11.177 25.784 10.769 1.00 94.62 106 GLU A C 1
ATOM 880 O O . GLU A 1 106 ? -10.196 26.523 10.909 1.00 94.62 106 GLU A O 1
ATOM 885 N N . ASP A 1 107 ? -12.031 25.896 9.747 1.00 95.81 107 ASP A N 1
ATOM 886 C CA . ASP A 1 107 ? -11.865 26.851 8.645 1.00 95.81 107 ASP A CA 1
ATOM 887 C C . ASP A 1 107 ? -11.890 28.315 9.134 1.00 95.81 107 ASP A C 1
ATOM 889 O O . ASP A 1 107 ? -11.002 29.105 8.797 1.00 95.81 107 ASP A O 1
ATOM 893 N N . GLU A 1 108 ? -12.867 28.687 9.973 1.00 96.62 108 GLU A N 1
ATOM 894 C CA . GLU A 1 108 ? -12.982 30.046 10.530 1.00 96.62 108 GLU A CA 1
ATOM 895 C C . GLU A 1 108 ? -11.762 30.426 11.383 1.00 96.62 108 GLU A C 1
ATOM 897 O O . GLU A 1 108 ? -11.252 31.550 11.306 1.00 96.62 108 GLU A O 1
ATOM 902 N N . GLU A 1 109 ? -11.267 29.499 12.206 1.00 96.38 109 GLU A N 1
ATOM 903 C CA . GLU A 1 109 ? -10.075 29.733 13.017 1.00 96.38 109 GLU A CA 1
ATOM 904 C C . GLU A 1 109 ? -8.828 29.939 12.155 1.00 96.38 109 GLU A C 1
ATOM 906 O O . GLU A 1 109 ? -7.979 30.785 12.468 1.00 96.38 109 GLU A O 1
ATOM 911 N N . GLU A 1 110 ? -8.686 29.166 11.080 1.00 94.88 110 GLU A N 1
ATOM 912 C CA . GLU A 1 110 ? -7.546 29.287 10.186 1.00 94.88 110 GLU A CA 1
ATOM 913 C C . GLU A 1 110 ? -7.572 30.616 9.421 1.00 94.88 110 GLU A C 1
ATOM 915 O O . GLU A 1 110 ? -6.544 31.305 9.352 1.00 94.88 110 GLU A O 1
ATOM 920 N N . GLU A 1 111 ? -8.743 31.044 8.944 1.00 94.25 111 GLU A N 1
ATOM 921 C CA . GLU A 1 111 ? -8.925 32.346 8.302 1.00 94.25 111 GLU A CA 1
ATOM 922 C C . GLU A 1 111 ? -8.550 33.493 9.253 1.00 94.25 111 GLU A C 1
ATOM 924 O O . GLU A 1 111 ? -7.705 34.332 8.916 1.00 94.25 111 GLU A O 1
ATOM 929 N N . GLN A 1 112 ? -9.053 33.471 10.492 1.00 94.62 112 GLN A N 1
ATOM 930 C CA . GLN A 1 112 ? -8.722 34.479 11.505 1.00 94.62 112 GLN A CA 1
ATOM 931 C C . GLN A 1 112 ? -7.218 34.538 11.803 1.00 94.62 112 GLN A C 1
ATOM 933 O O . GLN A 1 112 ? -6.637 35.619 11.971 1.00 94.62 112 GLN A O 1
ATOM 938 N N . ARG A 1 113 ? -6.535 33.389 11.870 1.00 94.12 113 ARG A N 1
ATOM 939 C CA . ARG A 1 113 ? -5.074 33.357 12.061 1.00 94.12 113 ARG A CA 1
ATOM 940 C C . ARG A 1 113 ? -4.358 34.005 10.879 1.00 94.12 113 ARG A C 1
ATOM 942 O O . ARG A 1 113 ? -3.441 34.805 11.090 1.00 94.12 113 ARG A O 1
ATOM 949 N N . GLN A 1 114 ? -4.773 33.707 9.650 1.00 94.19 114 GLN A N 1
ATOM 950 C CA . GLN A 1 114 ? -4.175 34.294 8.451 1.00 94.19 114 GLN A CA 1
ATOM 951 C C . GLN A 1 114 ? -4.399 35.807 8.369 1.00 94.19 114 GLN A C 1
ATOM 953 O O . GLN A 1 114 ? -3.466 36.545 8.038 1.00 94.19 114 GLN A O 1
ATOM 958 N N . GLU A 1 115 ? -5.595 36.291 8.698 1.00 92.19 115 GLU A N 1
ATOM 959 C CA . GLU A 1 115 ? -5.896 37.723 8.753 1.00 92.19 115 GLU A CA 1
ATOM 960 C C . GLU A 1 115 ? -5.023 38.451 9.775 1.00 92.19 115 GLU A C 1
ATOM 962 O O . GLU A 1 115 ? -4.401 39.469 9.458 1.00 92.19 115 GLU A O 1
ATOM 967 N N . ASN A 1 116 ? -4.875 37.884 10.972 1.00 91.31 116 ASN A N 1
ATOM 968 C CA . ASN A 1 116 ? -4.007 38.437 12.005 1.00 91.31 116 ASN A CA 1
ATOM 969 C C . ASN A 1 116 ? -2.538 38.495 11.557 1.00 91.31 116 ASN A C 1
ATOM 971 O O . ASN A 1 116 ? -1.842 39.485 11.803 1.00 91.31 116 ASN A O 1
ATOM 975 N N . LEU A 1 117 ? -2.052 37.468 10.854 1.00 92.12 117 LEU A N 1
ATOM 976 C CA . LEU A 1 117 ? -0.705 37.467 10.278 1.00 92.12 117 LEU A CA 1
ATOM 977 C C . LEU A 1 117 ? -0.540 38.551 9.204 1.00 92.12 117 LEU A C 1
ATOM 979 O O . LEU A 1 117 ? 0.474 39.256 9.204 1.00 92.12 117 LEU A O 1
ATOM 983 N N . LYS A 1 118 ? -1.534 38.726 8.322 1.00 88.44 118 LYS A N 1
ATOM 984 C CA . LYS A 1 118 ? -1.551 39.793 7.306 1.00 88.44 118 LYS A CA 1
ATOM 985 C C . LYS A 1 118 ? -1.536 41.175 7.964 1.00 88.44 118 LYS A C 1
ATOM 987 O O . LYS A 1 118 ? -0.716 42.015 7.595 1.00 88.44 118 LYS A O 1
ATOM 992 N N . TYR A 1 119 ? -2.366 41.394 8.983 1.00 88.62 119 TYR A N 1
ATOM 993 C CA . TYR A 1 119 ? -2.417 42.652 9.726 1.00 88.62 119 TYR A CA 1
ATOM 994 C C . TYR A 1 119 ? -1.077 42.975 10.401 1.00 88.62 119 TYR A C 1
ATOM 996 O O . TYR A 1 119 ? -0.554 44.083 10.262 1.00 88.62 119 TYR A O 1
ATOM 1004 N N . ARG A 1 120 ? -0.462 41.994 11.077 1.00 85.06 120 ARG A N 1
ATOM 1005 C CA . ARG A 1 120 ? 0.861 42.157 11.705 1.00 85.06 120 ARG A CA 1
ATOM 1006 C C . ARG A 1 120 ? 1.950 42.475 10.683 1.00 85.06 120 ARG A C 1
ATOM 1008 O O . ARG A 1 120 ? 2.781 43.344 10.948 1.00 85.06 120 ARG A O 1
ATOM 1015 N N . ARG A 1 121 ? 1.934 41.813 9.521 1.00 82.44 121 ARG A N 1
ATOM 1016 C CA . ARG A 1 121 ? 2.872 42.081 8.421 1.00 82.44 121 ARG A CA 1
ATOM 1017 C C . ARG A 1 121 ? 2.738 43.523 7.925 1.00 82.44 121 ARG A C 1
ATOM 1019 O O . ARG A 1 121 ? 3.738 44.232 7.889 1.00 82.44 121 ARG A O 1
ATOM 1026 N N . ASN A 1 122 ? 1.515 43.973 7.648 1.00 80.19 122 ASN A N 1
ATOM 1027 C CA . ASN A 1 122 ? 1.241 45.328 7.157 1.00 80.19 122 ASN A CA 1
ATOM 1028 C C . ASN A 1 122 ? 1.576 46.414 8.197 1.00 80.19 122 ASN A C 1
ATOM 1030 O O . ASN A 1 122 ? 2.092 47.477 7.856 1.00 80.19 122 ASN A O 1
ATOM 1034 N N . LYS A 1 123 ? 1.337 46.154 9.489 1.00 77.50 123 LYS A N 1
ATOM 1035 C CA . LYS A 1 123 ? 1.724 47.076 10.568 1.00 77.50 123 LYS A CA 1
ATOM 1036 C C . LYS A 1 123 ? 3.246 47.199 10.698 1.00 77.50 123 LYS A C 1
ATOM 1038 O O . LYS A 1 123 ? 3.749 48.298 10.911 1.00 77.50 123 LYS A O 1
ATOM 1043 N N . SER A 1 124 ? 3.979 46.094 10.543 1.00 69.31 124 SER A N 1
ATOM 1044 C CA . SER A 1 124 ? 5.446 46.096 10.583 1.00 69.31 124 SER A CA 1
ATOM 1045 C C . SER A 1 124 ? 6.063 46.878 9.423 1.00 69.31 124 SER A C 1
ATOM 1047 O O . SER A 1 124 ? 7.047 47.580 9.633 1.00 69.31 124 SER A O 1
ATOM 1049 N N . THR A 1 125 ? 5.509 46.774 8.212 1.00 63.62 125 THR A N 1
ATOM 1050 C CA . THR A 1 125 ? 6.014 47.520 7.049 1.00 63.62 125 THR A CA 1
ATOM 1051 C C . THR A 1 125 ? 5.717 49.012 7.165 1.00 63.62 125 THR A C 1
ATOM 1053 O O . THR A 1 125 ? 6.596 49.821 6.891 1.00 63.62 125 THR A O 1
ATOM 1056 N N . ASN A 1 126 ? 4.529 49.380 7.658 1.00 59.56 126 ASN A N 1
ATOM 1057 C CA . ASN A 1 126 ? 4.134 50.784 7.813 1.00 59.56 126 ASN A CA 1
ATOM 1058 C C . ASN A 1 126 ? 4.855 51.486 8.982 1.00 59.56 126 ASN A C 1
ATOM 1060 O O . ASN A 1 126 ? 5.123 52.683 8.909 1.00 59.56 126 ASN A O 1
ATOM 1064 N N . GLY A 1 127 ? 5.203 50.753 10.047 1.00 56.62 127 GLY A N 1
ATOM 1065 C CA . GLY A 1 127 ? 6.011 51.277 11.157 1.00 56.62 127 GLY A CA 1
ATOM 1066 C C . GLY A 1 127 ? 7.508 51.399 10.838 1.00 56.62 127 GLY A C 1
ATOM 1067 O O . GLY A 1 127 ? 8.202 52.205 11.449 1.00 56.62 127 GLY A O 1
ATOM 1068 N N . ALA A 1 128 ? 8.019 50.632 9.869 1.00 53.78 128 ALA A N 1
ATOM 1069 C CA . ALA A 1 128 ? 9.390 50.789 9.381 1.00 53.78 128 ALA A CA 1
ATOM 1070 C C . ALA A 1 128 ? 9.543 52.028 8.481 1.00 53.78 128 ALA A C 1
ATOM 1072 O O . ALA A 1 128 ? 10.594 52.659 8.500 1.00 53.78 128 ALA A O 1
ATOM 1073 N N . SER A 1 129 ? 8.496 52.414 7.741 1.00 52.94 129 SER A N 1
ATOM 1074 C CA . SER A 1 129 ? 8.489 53.635 6.923 1.00 52.94 129 SER A CA 1
ATOM 1075 C C . SER A 1 129 ? 8.348 54.930 7.731 1.00 52.94 129 SER A C 1
ATOM 1077 O O . SER A 1 129 ? 8.857 55.952 7.291 1.00 52.94 129 SER A O 1
ATOM 1079 N N . SER A 1 130 ? 7.726 54.911 8.917 1.00 52.34 130 SER A N 1
ATOM 1080 C CA . SER A 1 130 ? 7.562 56.124 9.740 1.00 52.34 130 SER A CA 1
ATOM 1081 C C . SER A 1 130 ? 8.814 56.526 10.529 1.00 52.34 130 SER A C 1
ATOM 1083 O O . SER A 1 130 ? 8.936 57.679 10.914 1.00 52.34 130 SER A O 1
ATOM 1085 N N . ASN A 1 131 ? 9.759 55.606 10.758 1.00 51.91 131 ASN A N 1
ATOM 1086 C CA . ASN A 1 131 ? 11.000 55.900 11.493 1.00 51.91 131 ASN A CA 1
ATOM 1087 C C . ASN A 1 131 ? 12.142 56.422 10.599 1.00 51.91 131 ASN A C 1
ATOM 1089 O O . ASN A 1 131 ? 13.208 56.753 11.110 1.00 51.91 131 ASN A O 1
ATOM 1093 N N . VAL A 1 132 ? 11.953 56.472 9.275 1.00 54.81 132 VAL A N 1
ATOM 1094 C CA . VAL A 1 132 ? 12.972 56.973 8.331 1.00 54.81 132 VAL A CA 1
ATOM 1095 C C . VAL A 1 132 ? 12.773 58.464 8.020 1.00 54.81 132 VAL A C 1
ATOM 1097 O O . VAL A 1 132 ? 13.736 59.131 7.657 1.00 54.81 132 VAL A O 1
ATOM 1100 N N . GLU A 1 133 ? 11.574 59.021 8.227 1.00 53.97 133 GLU A N 1
ATOM 1101 C CA . GLU A 1 133 ? 11.297 60.455 8.015 1.0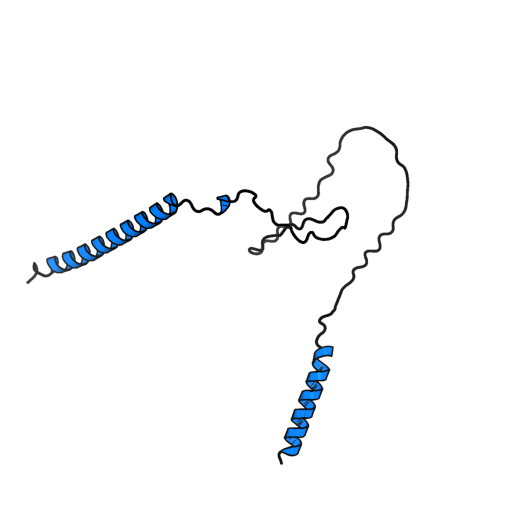0 53.97 133 GLU A CA 1
ATOM 1102 C C . GLU A 1 133 ? 11.666 61.362 9.204 1.00 53.97 133 GLU A C 1
ATOM 1104 O O . GLU A 1 133 ? 11.760 62.569 9.021 1.00 53.97 133 GLU A O 1
ATOM 1109 N N . GLU A 1 134 ? 11.926 60.827 10.403 1.00 52.62 134 GLU A N 1
ATOM 1110 C CA . GLU A 1 134 ? 12.279 61.649 11.583 1.00 52.62 134 GLU A CA 1
ATOM 1111 C C . GLU A 1 134 ? 13.803 61.862 11.758 1.00 52.62 134 GLU A C 1
ATOM 1113 O O . GLU A 1 134 ? 14.247 62.485 12.719 1.00 52.62 134 GLU A O 1
ATOM 1118 N N . LEU A 1 135 ? 14.626 61.352 10.831 1.00 54.38 135 LEU A N 1
ATOM 1119 C CA . LEU A 1 135 ? 16.097 61.446 10.875 1.00 54.38 135 LEU A CA 1
ATOM 1120 C C . LEU A 1 135 ? 16.728 62.118 9.637 1.00 54.38 135 LEU A C 1
ATOM 1122 O O . LEU A 1 135 ? 17.939 61.989 9.441 1.00 54.38 135 LEU A O 1
ATOM 1126 N N . ALA A 1 136 ? 15.945 62.828 8.818 1.00 40.56 136 ALA A N 1
ATOM 1127 C CA . ALA A 1 136 ? 16.434 63.588 7.661 1.00 40.56 136 ALA A CA 1
ATOM 1128 C C . ALA A 1 136 ? 16.285 65.103 7.854 1.00 40.56 136 ALA A C 1
ATOM 1130 O O . ALA A 1 136 ? 15.198 65.541 8.290 1.00 40.56 136 ALA A O 1
#

pLDDT: mean 70.5, std 19.03, range [38.59, 96.62]

Foldseek 3Di:
DCVVVVVVVVVVVVVCVVVVVVVPPVDPDDPPPDDDPDDDDDDDDDDDDDDDDDDPPPPPPPDPDDDDDPPPFDADPVPRDTDPDPDPPDPDPCPPPDDVVVVVVVVVVVVVVVVVVVVVVVVVVVVVVVVVVVPD

Sequence (136 aa):
MNFIIFLIAVFFLVLFGLALPYFSNLGTYNIKTTYSNNKKNKDFDNKQRESHKRKKLNFSLNVDSEETLQKKYIVDGKTGLKKRVVGDFNQDPNQFDYDVDELIREDEEEEQRQENLKYRRNKSTNGASSNVEELA

Organism: NCBI:txid56408

Radius of gyration: 37.01 Å; chains: 1; bounding box: 56×107×81 Å